Protein 2OFY (pdb70)

B-factor: mean 30.8, std 13.62, range [12.19, 91.4]

Secondary structure (DSSP, 8-state):
--PPPHHHHHHHHHHHHHHHHHH----HHHHHHT--HHHHHHHHTT--SS-BHHHHHHHHHHTT--HHHHHTT---S---/---HHHHHHHHHHHHHHHHHH----HHHHHHT--HHHHHHHHTT--SS-BHHHHHHHHHHHT--HHHHHHHHHH-S--

Nearest PDB structures (foldseek):
  2ofy-assembly1_B  TM=9.192E-01  e=3.640E-09  Rhodococcus jostii RHA1
  2b5a-assembly1_A  TM=8.936E-01  e=8.887E-03  [Bacillus] caldolyticus
  3f52-assembly1_E  TM=8.541E-01  e=8.407E-03  Corynebacterium glutamicum
  1zz6-assembly1_A-2  TM=8.409E-01  e=9.144E-02  Streptomyces wedmorensis
  8dtq-assembly1_B  TM=7.321E-01  e=8.651E-02  Staphylococcus aureus

Structure (mmCIF, N/CA/C/O backbone):
data_2OFY
#
_entry.id   2OFY
#
_cell.length_a   42.540
_cell.length_b   46.073
_cell.length_c   81.842
_cell.angle_alpha   90.00
_cell.angle_beta   90.00
_cell.angle_gamma   90.00
#
_symmetry.space_group_name_H-M   'P 21 21 21'
#
loop_
_entity.id
_entity.type
_entity.pdbx_description
1 polymer 'Putative XRE-family transcriptional regulator'
2 water water
#
loop_
_atom_site.group_PDB
_atom_site.id
_atom_site.type_symbol
_atom_site.l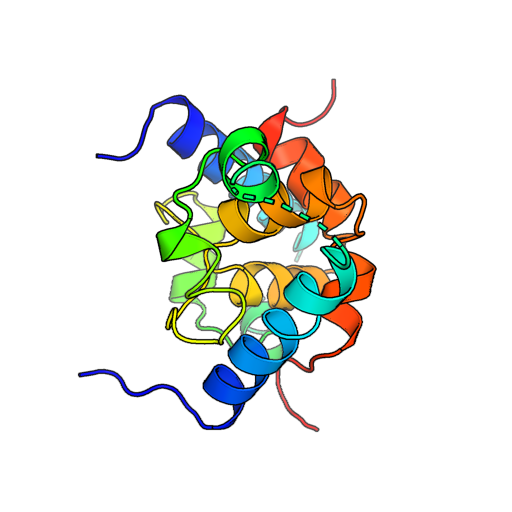abel_atom_id
_atom_site.label_alt_id
_atom_site.label_comp_id
_atom_site.label_asym_id
_atom_site.label_entity_id
_atom_site.label_seq_id
_atom_site.pdbx_PDB_ins_code
_atom_site.Cartn_x
_atom_site.Cartn_y
_atom_site.Cartn_z
_atom_site.occupancy
_atom_site.B_iso_or_equiv
_atom_site.auth_seq_id
_atom_site.auth_comp_id
_atom_site.auth_asym_id
_atom_site.auth_atom_id
_atom_site.pdbx_PDB_model_num
ATOM 1 N N . ARG A 1 3 ? 1.761 10.434 14.316 1.00 26.03 3 ARG A N 1
ATOM 2 C CA . ARG A 1 3 ? 3.256 10.588 14.294 1.00 27.33 3 ARG A CA 1
ATOM 3 C C . ARG A 1 3 ? 3.835 10.070 12.974 1.00 26.01 3 ARG A C 1
ATOM 4 O O . ARG A 1 3 ? 3.467 8.983 12.514 1.00 26.59 3 ARG A O 1
ATOM 12 N N . VAL A 1 4 ? 4.669 10.890 12.347 1.00 25.57 4 VAL A N 1
ATOM 13 C CA . VAL A 1 4 ? 5.552 10.490 11.238 1.00 25.44 4 VAL A CA 1
ATOM 14 C C . VAL A 1 4 ? 6.841 9.890 11.827 1.00 23.64 4 VAL A C 1
ATOM 15 O O . VAL A 1 4 ? 7.647 10.629 12.405 1.00 25.02 4 VAL A O 1
ATOM 19 N N . PRO A 1 5 ? 7.054 8.566 11.691 1.00 23.44 5 PRO A N 1
ATOM 20 C CA . PRO A 1 5 ? 8.338 8.030 12.208 1.00 23.09 5 PRO A CA 1
ATOM 21 C C . PRO A 1 5 ? 9.472 8.292 11.234 1.00 23.10 5 PRO A C 1
ATOM 22 O O . PRO A 1 5 ? 9.210 8.404 10.021 1.00 22.87 5 PRO A O 1
ATOM 26 N N . LEU A 1 6 ? 10.702 8.405 11.754 1.00 21.51 6 LEU A N 1
ATOM 27 C CA . LEU A 1 6 ? 11.884 8.443 10.948 1.00 21.55 6 LEU A CA 1
ATOM 28 C C . LEU A 1 6 ? 12.075 7.078 10.351 1.00 20.01 6 LEU A C 1
ATOM 29 O O . LEU A 1 6 ? 11.660 6.066 10.921 1.00 19.44 6 LEU A O 1
ATOM 34 N N . THR A 1 7 ? 12.756 7.058 9.224 1.00 20.31 7 THR A N 1
ATOM 35 C CA . THR A 1 7 ? 13.164 5.814 8.626 1.00 20.47 7 THR A CA 1
ATOM 36 C C . THR A 1 7 ? 14.488 5.431 9.290 1.00 19.23 7 THR A C 1
ATOM 37 O O . THR A 1 7 ? 15.145 6.281 9.918 1.00 20.42 7 THR A O 1
ATOM 41 N N . ALA A 1 8 ? 14.892 4.163 9.151 1.00 19.33 8 ALA A N 1
ATOM 42 C CA . ALA A 1 8 ? 16.173 3.727 9.698 1.00 18.82 8 ALA A CA 1
ATOM 43 C C . ALA A 1 8 ? 17.301 4.635 9.146 1.00 19.70 8 ALA A C 1
ATOM 44 O O . ALA A 1 8 ? 18.165 5.115 9.881 1.00 18.36 8 ALA A O 1
ATOM 46 N N . GLU A 1 9 ? 17.233 4.903 7.847 1.00 20.04 9 GLU A N 1
ATOM 47 C CA . GLU A 1 9 ? 18.248 5.741 7.180 1.00 19.20 9 GLU A CA 1
ATOM 48 C C . GLU A 1 9 ? 18.327 7.177 7.736 1.00 19.82 9 GLU A C 1
ATOM 49 O O . GLU A 1 9 ? 19.432 7.727 7.957 1.00 20.23 9 GLU A O 1
ATOM 55 N N . GLU A 1 10 ? 17.183 7.797 7.993 1.00 18.88 10 GLU A N 1
ATOM 56 C CA . GLU A 1 10 ? 17.161 9.119 8.596 1.00 20.48 10 GLU A CA 1
ATOM 57 C C . GLU A 1 10 ? 17.778 9.181 10.000 1.00 20.66 10 GLU A C 1
ATOM 58 O O . GLU A 1 10 ? 18.565 10.065 10.330 1.00 20.18 10 GLU A O 1
ATOM 64 N N . LEU A 1 11 ? 17.383 8.227 10.838 1.00 20.12 11 LEU A N 1
ATOM 65 C CA . LEU A 1 11 ? 17.933 8.204 12.200 1.00 19.98 11 LEU A CA 1
ATOM 66 C C . LEU A 1 11 ? 19.428 8.006 12.160 1.00 21.00 11 LEU A C 1
ATOM 67 O O . LEU A 1 11 ? 20.203 8.708 12.870 1.00 20.83 11 LEU A O 1
ATOM 72 N N . GLU A 1 12 ? 19.858 7.060 11.328 1.00 19.53 12 GLU A N 1
ATOM 73 C CA . GLU A 1 12 ? 21.288 6.777 11.241 1.00 21.42 12 GLU A CA 1
ATOM 74 C C . GLU A 1 12 ? 22.070 7.998 10.714 1.00 19.78 12 GLU A C 1
ATOM 75 O O . GLU A 1 12 ? 23.151 8.295 11.237 1.00 19.91 12 GLU A O 1
ATOM 81 N N . ARG A 1 13 ? 21.547 8.707 9.708 1.00 19.80 13 ARG A N 1
ATOM 82 C CA . ARG A 1 13 ? 22.233 9.937 9.242 1.00 19.28 13 ARG A CA 1
ATOM 83 C C . ARG A 1 13 ? 22.373 10.997 10.325 1.00 20.13 13 ARG A C 1
ATOM 84 O O . ARG A 1 13 ? 23.409 11.666 10.453 1.00 18.82 13 ARG A O 1
ATOM 92 N N . GLY A 1 14 ? 21.299 11.177 11.091 1.00 19.96 14 GLY A N 1
ATOM 93 C CA . GLY A 1 14 ? 21.285 12.128 12.217 1.00 20.60 14 GLY A CA 1
ATOM 94 C C . GLY A 1 14 ? 22.356 11.736 13.212 1.00 20.78 14 GLY A C 1
ATOM 95 O O . GLY A 1 14 ? 23.095 12.569 13.727 1.00 19.33 14 GLY A O 1
ATOM 96 N N . GLN A 1 15 ? 22.405 10.443 13.555 1.00 19.77 15 GLN A N 1
ATOM 97 C CA . GLN A 1 15 ? 23.428 9.941 14.511 1.00 19.90 15 GLN A CA 1
ATOM 98 C C . GLN A 1 15 ? 24.850 10.131 13.992 1.00 20.51 15 GLN A C 1
ATOM 99 O O . GLN A 1 15 ? 25.722 10.598 14.738 1.00 20.38 15 GLN A O 1
ATOM 105 N N . ARG A 1 16 ? 25.104 9.781 12.731 1.00 18.97 16 ARG A N 1
ATOM 106 C CA . ARG A 1 16 ? 26.439 10.033 12.161 1.00 19.87 16 ARG A CA 1
ATOM 107 C C . ARG A 1 16 ? 26.841 11.492 12.208 1.00 19.24 16 ARG A C 1
ATOM 108 O O . ARG A 1 16 ? 27.978 11.827 12.509 1.00 18.66 16 ARG A O 1
ATOM 116 N N . LEU A 1 17 ? 25.894 12.361 11.858 1.00 18.39 17 LEU A N 1
ATOM 117 C CA . LEU A 1 17 ? 26.145 13.801 11.842 1.00 17.65 17 LEU A CA 1
ATOM 118 C C . LEU A 1 17 ? 26.547 14.234 13.244 1.00 19.11 17 LEU A C 1
ATOM 119 O O . LEU A 1 17 ? 27.522 14.964 13.429 1.00 19.47 17 LEU A O 1
ATOM 124 N N . GLY A 1 18 ? 25.795 13.761 14.258 1.00 19.75 18 GLY A N 1
ATOM 125 C CA . GLY A 1 18 ? 26.047 14.122 15.682 1.00 20.45 18 GLY A CA 1
ATOM 126 C C . GLY A 1 18 ? 27.437 13.676 16.111 1.00 20.26 18 GLY A C 1
ATOM 127 O O . GLY A 1 18 ? 28.212 14.449 16.681 1.00 20.28 18 GLY A O 1
ATOM 128 N N . GLU A 1 19 ? 27.793 12.438 15.768 1.00 20.38 19 GLU A N 1
ATOM 129 C CA A GLU A 1 19 ? 29.105 11.880 16.061 0.30 19.94 19 GLU A CA 1
ATOM 130 C CA B GLU A 1 19 ? 29.116 11.908 16.108 0.70 21.21 19 GLU A CA 1
ATOM 131 C C . GLU A 1 19 ? 30.218 12.724 15.460 1.00 21.26 19 GLU A C 1
ATOM 132 O O . GLU A 1 19 ? 31.236 13.012 16.122 1.00 20.55 19 GLU A O 1
ATOM 143 N N . LEU A 1 20 ? 30.035 13.109 14.202 1.00 18.64 20 LEU A N 1
ATOM 144 C CA . LEU A 1 20 ? 31.054 13.923 13.483 1.00 21.35 20 LEU A CA 1
ATOM 145 C C . LEU A 1 20 ? 31.242 15.308 14.116 1.00 20.05 20 LEU A C 1
ATOM 146 O O . LEU A 1 20 ? 32.397 15.766 14.303 1.00 20.12 20 LEU A O 1
ATOM 151 N N . LEU A 1 21 ? 30.132 15.940 14.486 1.00 19.92 21 LEU A N 1
ATOM 152 C CA . LEU A 1 21 ? 30.162 17.260 15.144 1.00 19.09 21 LEU A CA 1
ATOM 153 C C . LEU A 1 21 ? 30.827 17.113 16.534 1.00 20.29 21 LEU A C 1
ATOM 154 O O . LEU A 1 21 ? 31.638 17.956 16.953 1.00 20.07 21 LEU A O 1
ATOM 159 N N . ARG A 1 22 ? 30.475 16.045 17.249 1.00 19.63 22 ARG A N 1
ATOM 160 C CA . ARG A 1 22 ? 31.092 15.832 18.571 1.00 19.06 22 ARG A CA 1
ATOM 161 C C . ARG A 1 22 ? 32.622 15.656 18.441 1.00 19.77 22 ARG A C 1
ATOM 162 O O . ARG A 1 22 ? 33.366 16.268 19.198 1.00 18.71 22 ARG A O 1
ATOM 170 N N . SER A 1 23 ? 33.051 14.842 17.484 1.00 19.95 23 SER A N 1
ATOM 171 C CA . SER A 1 23 ? 34.489 14.600 17.286 1.00 20.59 23 SER A CA 1
ATOM 172 C C . SER A 1 23 ? 35.155 15.909 16.886 1.00 19.75 23 SER A C 1
ATOM 173 O O . SER A 1 23 ? 36.271 16.212 17.352 1.00 18.80 23 SER A O 1
ATOM 176 N N . ALA A 1 24 ? 34.507 16.705 16.024 1.00 16.40 24 ALA A N 1
ATOM 177 C CA . ALA A 1 24 ? 35.091 18.007 15.606 1.00 16.49 24 ALA A CA 1
ATOM 178 C C . ALA A 1 24 ? 35.210 18.993 16.775 1.00 16.13 24 ALA A C 1
ATOM 179 O O . ALA A 1 24 ? 36.205 19.731 16.904 1.00 17.64 24 ALA A O 1
ATOM 181 N N . ARG A 1 25 ? 34.258 18.928 17.689 1.00 13.82 25 ARG A N 1
ATOM 182 C CA . ARG A 1 25 ? 34.319 19.781 18.882 1.00 14.38 25 ARG A CA 1
ATOM 183 C C . ARG A 1 25 ? 35.533 19.375 19.742 1.00 15.55 25 ARG A C 1
ATOM 184 O O . ARG A 1 25 ? 36.256 20.249 20.246 1.00 16.07 25 ARG A O 1
ATOM 192 N N . GLY A 1 26 ? 35.780 18.071 19.876 1.00 15.77 26 GLY A N 1
ATOM 193 C CA . GLY A 1 26 ? 36.994 17.629 20.588 1.00 15.99 26 GLY A CA 1
ATOM 194 C C . GLY A 1 26 ? 36.968 18.198 21.990 1.00 15.65 26 GLY A C 1
ATOM 195 O O . GLY A 1 26 ? 35.964 18.030 22.695 1.00 16.90 26 GLY A O 1
ATOM 196 N N . ASP A 1 27 ? 38.048 18.870 22.418 1.00 16.35 27 ASP A N 1
ATOM 197 C CA . ASP A 1 27 ? 38.117 19.350 23.798 1.00 18.03 27 ASP A CA 1
ATOM 198 C C . ASP A 1 27 ? 37.459 20.687 24.067 1.00 18.92 27 ASP A C 1
ATOM 199 O O . ASP A 1 27 ? 37.499 21.187 25.212 1.00 17.74 27 ASP A O 1
ATOM 212 N N . SER A 1 29 ? 34.651 23.542 24.690 1.00 17.36 29 SER A N 1
ATOM 213 C CA . SER A 1 29 ? 33.516 23.578 25.571 1.00 16.59 29 SER A CA 1
ATOM 214 C C . SER A 1 29 ? 32.187 23.511 24.801 1.00 17.99 29 SER A C 1
ATOM 215 O O . SER A 1 29 ? 32.017 24.212 23.801 1.00 16.37 29 SER A O 1
ATOM 226 N N . VAL A 1 31 ? 29.531 24.883 25.903 1.00 17.53 31 VAL A N 1
ATOM 227 C CA . VAL A 1 31 ? 28.921 26.201 26.106 1.00 16.89 31 VAL A CA 1
ATOM 228 C C . VAL A 1 31 ? 29.512 27.155 25.093 1.00 16.34 31 VAL A C 1
ATOM 229 O O . VAL A 1 31 ? 28.804 27.948 24.487 1.00 16.66 31 VAL A O 1
ATOM 233 N N . THR A 1 32 ? 30.822 27.097 24.920 1.00 14.97 32 THR A N 1
ATOM 234 C CA . THR A 1 32 ? 31.434 28.019 23.996 1.00 16.11 32 THR A CA 1
ATOM 235 C C . THR A 1 32 ? 30.937 27.791 22.553 1.00 16.54 32 THR A C 1
ATOM 236 O O . THR A 1 32 ? 30.567 28.735 21.844 1.00 16.37 32 THR A O 1
ATOM 240 N N . VAL A 1 33 ? 30.950 26.537 22.147 1.00 15.59 33 VAL A N 1
ATOM 241 C CA . VAL A 1 33 ? 30.399 26.157 20.815 1.00 14.69 33 VAL A CA 1
ATOM 242 C C . VAL A 1 33 ? 28.944 26.686 20.658 1.00 15.74 33 VAL A C 1
ATOM 243 O O . VAL A 1 33 ? 28.641 27.371 19.690 1.00 16.39 33 VAL A O 1
ATOM 247 N N . ALA A 1 34 ? 28.061 26.367 21.620 1.00 15.51 34 ALA A N 1
ATOM 248 C CA . ALA A 1 34 ? 26.640 26.763 21.578 1.00 16.02 34 ALA A CA 1
ATOM 249 C C . ALA A 1 34 ? 26.519 28.287 21.510 1.00 16.30 34 ALA A C 1
ATOM 250 O O . ALA A 1 34 ? 25.799 28.837 20.651 1.00 18.74 34 ALA A O 1
ATOM 252 N N . PHE A 1 35 ? 27.286 28.995 22.365 1.00 16.44 35 PHE A N 1
ATOM 253 C CA . PHE A 1 35 ? 27.268 30.470 22.365 1.00 16.24 35 PHE A CA 1
ATOM 254 C C . PHE A 1 35 ? 27.691 31.066 21.018 1.00 16.73 35 PHE A C 1
ATOM 255 O O . PHE A 1 35 ? 27.008 31.962 20.513 1.00 17.10 35 PHE A O 1
ATOM 263 N N . ASP A 1 36 ? 28.810 30.594 20.459 1.00 15.81 36 ASP A N 1
ATOM 264 C CA . ASP A 1 36 ? 29.350 31.134 19.214 1.00 16.41 36 ASP A CA 1
ATOM 265 C C . ASP A 1 36 ? 28.447 30.803 18.014 1.00 17.14 36 ASP A C 1
ATOM 266 O O . ASP A 1 36 ? 28.397 31.584 17.068 1.00 18.30 36 ASP A O 1
ATOM 271 N N . ALA A 1 37 ? 27.738 29.683 18.084 1.00 17.16 37 ALA A N 1
ATOM 272 C CA . ALA A 1 37 ? 26.812 29.225 17.011 1.00 18.58 37 ALA A CA 1
ATOM 273 C C . ALA A 1 37 ? 25.420 29.842 17.157 1.00 18.66 37 ALA A C 1
ATOM 274 O O . ALA A 1 37 ? 24.570 29.781 16.252 1.00 18.75 37 ALA A O 1
ATOM 276 N N . GLY A 1 38 ? 25.178 30.428 18.324 1.00 18.97 38 GLY A N 1
ATOM 277 C CA . GLY A 1 38 ? 23.878 31.045 18.624 1.00 19.53 38 GLY A CA 1
ATOM 278 C C . GLY A 1 38 ? 22.780 30.035 18.945 1.00 20.02 38 GLY A C 1
ATOM 279 O O . GLY A 1 38 ? 21.569 30.274 18.662 1.00 20.92 38 GLY A O 1
ATOM 280 N N . ILE A 1 39 ? 23.142 28.955 19.613 1.00 17.40 39 ILE A N 1
ATOM 281 C CA . ILE A 1 39 ? 22.136 27.958 19.976 1.00 17.36 39 ILE A CA 1
ATOM 282 C C . ILE A 1 39 ? 22.222 27.592 21.449 1.00 17.13 39 ILE A C 1
ATOM 283 O O . ILE A 1 39 ? 23.151 28.042 22.149 1.00 17.80 39 ILE A O 1
ATOM 288 N N . SER A 1 40 ? 21.279 26.791 21.947 1.00 17.03 40 SER A N 1
ATOM 289 C CA . SER A 1 40 ? 21.389 26.369 23.342 1.00 16.95 40 SER A CA 1
ATOM 290 C C . SER A 1 40 ? 22.294 25.156 23.479 1.00 16.21 40 SER A C 1
ATOM 291 O O . SER A 1 40 ? 22.466 24.385 22.522 1.00 15.79 40 SER A O 1
ATOM 294 N N . VAL A 1 41 ? 22.800 24.957 24.700 1.00 16.97 41 VAL A N 1
ATOM 295 C CA . VAL A 1 41 ? 23.590 23.722 24.962 1.00 18.17 41 VAL A CA 1
ATOM 296 C C . VAL A 1 41 ? 22.661 22.504 24.791 1.00 17.88 41 VAL A C 1
ATOM 297 O O . VAL A 1 41 ? 23.086 21.465 24.227 1.00 17.40 41 VAL A O 1
ATOM 301 N N . GLU A 1 42 ? 21.407 22.647 25.239 1.00 17.31 42 GLU A N 1
ATOM 302 C CA . GLU A 1 42 ? 20.453 21.571 25.014 1.00 18.59 42 GLU A CA 1
ATOM 303 C C . GLU A 1 42 ? 20.330 21.179 23.545 1.00 17.15 42 GLU A C 1
ATOM 304 O O . GLU A 1 42 ? 20.360 20.000 23.222 1.00 16.18 42 GLU A O 1
ATOM 310 N N . THR A 1 43 ? 20.232 22.160 22.659 1.00 16.51 43 THR A N 1
ATOM 311 C CA . THR A 1 43 ? 20.176 21.863 21.228 1.00 16.24 43 THR A CA 1
ATOM 312 C C . THR A 1 43 ? 21.453 21.154 20.737 1.00 15.96 43 THR A C 1
ATOM 313 O O . THR A 1 43 ? 21.360 20.127 20.032 1.00 14.70 43 THR A O 1
ATOM 317 N N . LEU A 1 44 ? 22.623 21.655 21.148 1.00 14.49 44 LEU A N 1
ATOM 318 C CA . LEU A 1 44 ? 23.906 21.078 20.683 1.00 15.38 44 LEU A CA 1
ATOM 319 C C . LEU A 1 44 ? 24.006 19.633 21.189 1.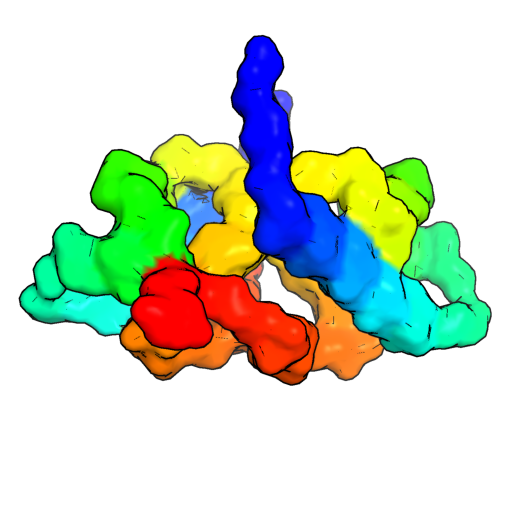00 14.67 44 LEU A C 1
ATOM 320 O O . LEU A 1 44 ? 24.359 18.743 20.421 1.00 14.03 44 LEU A O 1
ATOM 325 N N . ARG A 1 45 ? 23.632 19.408 22.449 1.00 14.85 45 ARG A N 1
ATOM 326 C CA A ARG A 1 45 ? 23.620 18.061 23.015 0.50 14.79 45 ARG A CA 1
ATOM 327 C CA B ARG A 1 45 ? 23.651 18.061 22.993 0.50 14.71 45 ARG A CA 1
ATOM 328 C C . ARG A 1 45 ? 22.763 17.104 22.192 1.00 13.75 45 ARG A C 1
ATOM 329 O O . ARG A 1 45 ? 23.159 15.985 21.905 1.00 14.02 45 ARG A O 1
ATOM 344 N N . LYS A 1 46 ? 21.534 17.544 21.901 1.00 13.89 46 LYS A N 1
ATOM 345 C CA . LYS A 1 46 ? 20.634 16.729 21.133 1.00 13.37 46 LYS A CA 1
ATOM 346 C C . LYS A 1 46 ? 21.184 16.517 19.748 1.00 14.06 46 LYS A C 1
ATOM 347 O O . LYS A 1 46 ? 21.091 15.408 19.222 1.00 13.82 46 LYS A O 1
ATOM 353 N N . ILE A 1 47 ? 21.765 17.557 19.142 1.00 15.09 47 ILE A N 1
ATOM 354 C CA . ILE A 1 47 ? 22.363 17.332 17.781 1.00 16.41 47 ILE A CA 1
ATOM 355 C C . ILE A 1 47 ? 23.501 16.282 17.881 1.00 17.38 47 ILE A C 1
ATOM 356 O O . ILE A 1 47 ? 23.566 15.339 17.101 1.00 17.94 47 ILE A O 1
ATOM 361 N N . GLU A 1 48 ? 24.394 16.448 18.858 1.00 17.26 48 GLU A N 1
ATOM 362 C CA . GLU A 1 48 ? 25.573 15.599 18.954 1.00 17.17 48 GLU A CA 1
ATOM 363 C C . GLU A 1 48 ? 25.218 14.131 19.208 1.00 17.19 48 GLU A C 1
ATOM 364 O O . GLU A 1 48 ? 25.990 13.202 18.863 1.00 17.71 48 GLU A O 1
ATOM 370 N N . THR A 1 49 ? 24.083 13.929 19.882 1.00 16.34 49 THR A N 1
ATOM 371 C CA . THR A 1 49 ? 23.659 12.605 20.304 1.00 17.57 49 THR A CA 1
ATOM 372 C C . THR A 1 49 ? 22.534 12.038 19.452 1.00 17.64 49 THR A C 1
ATOM 373 O O . THR A 1 49 ? 21.963 10.970 19.798 1.00 18.04 49 THR A O 1
ATOM 377 N N . GLY A 1 50 ? 22.200 12.729 18.373 1.00 16.27 50 GLY A N 1
ATOM 378 C CA . GLY A 1 50 ? 21.202 12.321 17.367 1.00 17.13 50 GLY A CA 1
ATOM 379 C C . GLY A 1 50 ? 19.759 12.322 17.843 1.00 18.26 50 GLY A C 1
ATOM 380 O O . GLY A 1 50 ? 18.939 11.512 17.371 1.00 18.63 50 GLY A O 1
ATOM 381 N N . ARG A 1 51 ? 19.452 13.246 18.758 1.00 17.63 51 ARG A N 1
ATOM 382 C CA A ARG A 1 51 ? 18.110 13.294 19.305 0.30 18.57 51 ARG A CA 1
ATOM 383 C CA B ARG A 1 51 ? 18.132 13.347 19.380 0.70 19.26 51 ARG A CA 1
ATOM 384 C C . ARG A 1 51 ? 17.242 14.394 18.691 1.00 18.78 51 ARG A C 1
ATOM 385 O O . ARG A 1 51 ? 16.078 14.606 19.100 1.00 19.93 51 ARG A O 1
ATOM 400 N N . ILE A 1 52 ? 17.756 15.077 17.661 1.00 19.50 52 ILE A N 1
ATOM 401 C CA . ILE A 1 52 ? 16.887 16.006 16.896 1.00 19.97 52 ILE A CA 1
ATOM 402 C C . ILE A 1 52 ? 16.387 15.259 15.651 1.00 19.20 52 ILE A C 1
ATOM 403 O O . ILE A 1 52 ? 17.218 14.781 14.841 1.00 18.42 52 ILE A O 1
ATOM 408 N N . ALA A 1 53 ? 15.060 15.192 15.454 1.00 19.49 53 ALA A N 1
ATOM 409 C CA . ALA A 1 53 ? 14.467 14.415 14.359 1.00 19.20 53 ALA A CA 1
ATOM 410 C C . ALA A 1 53 ? 14.930 14.919 12.985 1.00 20.66 53 ALA A C 1
ATOM 411 O O . ALA A 1 53 ? 15.419 14.133 12.156 1.00 22.54 53 ALA A O 1
ATOM 413 N N . THR A 1 54 ? 14.793 16.228 12.759 1.00 19.77 54 THR A N 1
ATOM 414 C CA . THR A 1 54 ? 15.245 16.822 11.490 1.00 19.87 54 THR A CA 1
ATOM 415 C C . THR A 1 54 ? 16.176 18.043 11.755 1.00 19.14 54 THR A C 1
ATOM 416 O O . THR A 1 54 ? 15.701 19.148 11.888 1.00 18.85 54 THR A O 1
ATOM 420 N N . PRO A 1 55 ? 17.490 17.829 11.899 1.00 19.72 55 PRO A N 1
ATOM 421 C CA . PRO A 1 55 ? 18.383 18.989 12.174 1.00 19.10 55 PRO A CA 1
ATOM 422 C C . PRO A 1 55 ? 18.265 20.076 11.095 1.00 19.38 55 PRO A C 1
ATOM 423 O O . PRO A 1 55 ? 18.143 19.761 9.901 1.00 18.98 55 PRO A O 1
ATOM 427 N N . ALA A 1 56 ? 18.261 21.325 11.515 1.00 17.60 56 ALA A N 1
ATOM 428 C CA . ALA A 1 56 ? 18.012 22.448 10.592 1.00 18.88 56 ALA A CA 1
ATOM 429 C C . ALA A 1 56 ? 19.319 22.802 9.861 1.00 19.02 56 ALA A C 1
ATOM 430 O O . ALA A 1 56 ? 20.395 22.819 10.466 1.00 18.37 56 ALA A O 1
ATOM 432 N N . PHE A 1 57 ? 19.213 23.094 8.556 1.00 18.24 57 PHE A N 1
ATOM 433 C CA . PHE A 1 57 ? 20.399 23.426 7.757 1.00 18.00 57 PHE A CA 1
ATOM 434 C C . PHE A 1 57 ? 21.185 24.574 8.402 1.00 17.69 57 PHE A C 1
ATOM 435 O O . PHE A 1 57 ? 22.430 24.501 8.528 1.00 18.19 57 PHE A O 1
ATOM 443 N N . PHE A 1 58 ? 20.478 25.636 8.777 1.00 19.07 58 PHE A N 1
ATOM 444 C CA . PHE A 1 58 ? 21.175 26.855 9.274 1.00 21.27 58 PHE A CA 1
ATOM 445 C C . PHE A 1 58 ? 21.855 26.608 10.613 1.00 21.70 58 PHE A C 1
ATOM 446 O O . PHE A 1 58 ? 22.951 27.116 10.839 1.00 21.03 58 PHE A O 1
ATOM 454 N N . THR A 1 59 ? 21.271 25.733 11.418 1.00 20.22 59 THR A N 1
ATOM 455 C CA . THR A 1 59 ? 21.916 25.339 12.694 1.00 21.47 59 THR A CA 1
ATOM 456 C C . THR A 1 59 ? 23.192 24.531 12.488 1.00 21.21 59 THR A C 1
ATOM 457 O O . THR A 1 59 ? 24.220 24.840 13.111 1.00 20.83 59 THR A O 1
ATOM 461 N N . ILE A 1 60 ? 23.136 23.546 11.599 1.00 18.93 60 ILE A N 1
ATOM 462 C CA . ILE A 1 60 ? 24.315 22.725 11.347 1.00 18.53 60 ILE A CA 1
ATOM 463 C C . ILE A 1 60 ? 25.418 23.608 10.715 1.00 18.73 60 ILE A C 1
ATOM 464 O O . ILE A 1 60 ? 26.618 23.488 11.059 1.00 20.24 60 ILE A O 1
ATOM 469 N N . ALA A 1 61 ? 25.009 24.485 9.793 1.00 18.35 61 ALA A N 1
ATOM 470 C CA . ALA A 1 61 ? 25.937 25.416 9.197 1.00 17.92 61 ALA A CA 1
ATOM 471 C C . ALA A 1 61 ? 26.635 26.267 10.260 1.00 18.84 61 ALA A C 1
ATOM 472 O O . ALA A 1 61 ? 27.796 26.523 10.169 1.00 19.23 61 ALA A O 1
ATOM 474 N N . ALA A 1 62 ? 25.894 26.746 11.251 1.00 17.34 62 ALA A N 1
ATOM 475 C CA . ALA A 1 62 ? 26.472 27.663 12.218 1.00 19.53 62 ALA A CA 1
ATOM 476 C C . ALA A 1 62 ? 27.455 26.887 13.082 1.00 18.64 62 ALA A C 1
ATOM 477 O O . ALA A 1 62 ? 28.492 27.419 13.476 1.00 18.38 62 ALA A O 1
ATOM 479 N N . VAL A 1 63 ? 27.083 25.671 13.446 1.00 18.88 63 VAL A N 1
ATOM 480 C CA . VAL A 1 63 ? 27.952 24.881 14.352 1.00 19.57 63 VAL A CA 1
ATOM 481 C C . VAL A 1 63 ? 29.219 24.518 13.554 1.00 19.29 63 VAL A C 1
ATOM 482 O O . VAL A 1 63 ? 30.353 24.635 14.044 1.00 20.45 63 VAL A O 1
ATOM 486 N N . ALA A 1 64 ? 29.045 24.084 12.326 1.00 19.82 64 ALA A N 1
ATOM 487 C CA . ALA A 1 64 ? 30.215 23.735 11.475 1.00 21.14 64 ALA A CA 1
ATOM 488 C C . ALA A 1 64 ? 31.164 24.899 11.329 1.00 21.05 64 ALA A C 1
ATOM 489 O O . ALA A 1 64 ? 32.401 24.741 11.442 1.00 21.38 64 ALA A O 1
ATOM 491 N N . ARG A 1 65 ? 30.629 26.094 11.093 1.00 21.04 65 ARG A N 1
ATOM 492 C CA . ARG A 1 65 ? 31.530 27.273 10.974 1.00 22.45 65 ARG A CA 1
ATOM 493 C C . ARG A 1 65 ? 32.343 27.503 12.267 1.00 21.56 65 ARG A C 1
ATOM 494 O O . ARG A 1 65 ? 33.525 27.747 12.207 1.00 22.35 65 ARG A O 1
ATOM 502 N N . VAL A 1 66 ? 31.705 27.401 13.432 1.00 20.81 66 VAL A N 1
ATOM 503 C CA . VAL A 1 66 ? 32.382 27.587 14.725 1.00 20.36 66 VAL A CA 1
ATOM 504 C C . VAL A 1 66 ? 33.516 26.559 14.851 1.00 20.68 66 VAL A C 1
ATOM 505 O O . VAL A 1 66 ? 34.609 26.885 15.386 1.00 21.37 66 VAL A O 1
ATOM 509 N N . LEU A 1 67 ? 33.268 25.340 14.349 1.00 21.04 67 LEU A N 1
ATOM 510 C CA . LEU A 1 67 ? 34.228 24.230 14.448 1.00 20.76 67 LEU A CA 1
ATOM 511 C C . LEU A 1 67 ? 35.234 24.181 13.308 1.00 21.56 67 LEU A C 1
ATOM 512 O O . LEU A 1 67 ? 36.056 23.240 13.253 1.00 21.31 67 LEU A O 1
ATOM 517 N N . ASP A 1 68 ? 35.202 25.196 12.422 1.00 20.56 68 ASP A N 1
ATOM 518 C CA . ASP A 1 68 ? 36.031 25.220 11.214 1.00 21.43 68 ASP A CA 1
ATOM 519 C C . ASP A 1 68 ? 35.947 23.933 10.444 1.00 20.85 68 ASP A C 1
ATOM 520 O O . ASP A 1 68 ? 36.967 23.369 9.992 1.00 20.22 68 ASP A O 1
ATOM 525 N N . LEU A 1 69 ? 34.714 23.505 10.275 1.00 19.96 69 LEU A N 1
ATOM 526 C CA . LEU A 1 69 ? 34.446 22.222 9.657 1.00 22.74 69 LEU A CA 1
ATOM 527 C C . LEU A 1 69 ? 33.716 22.514 8.334 1.00 24.68 69 LEU A C 1
ATOM 528 O O . LEU A 1 69 ? 32.833 23.362 8.304 1.00 22.69 69 LEU A O 1
ATOM 533 N N . SER A 1 70 ? 34.152 21.900 7.226 1.00 29.57 70 SER A N 1
ATOM 534 C CA . SER A 1 70 ? 33.467 22.103 5.946 1.00 30.90 70 SER A CA 1
ATOM 535 C C . SER A 1 70 ? 32.212 21.239 5.867 1.00 32.63 70 SER A C 1
ATOM 536 O O . SER A 1 70 ? 32.270 20.044 6.157 1.00 33.48 70 SER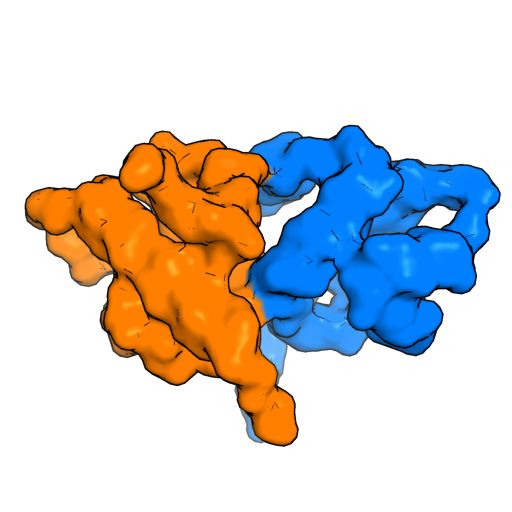 A O 1
ATOM 539 N N . LEU A 1 71 ? 31.090 21.853 5.497 1.00 31.25 71 LEU A N 1
ATOM 540 C CA . LEU A 1 71 ? 29.807 21.122 5.330 1.00 31.90 71 LEU A CA 1
ATOM 541 C C . LEU A 1 71 ? 29.919 20.052 4.243 1.00 32.41 71 LEU A C 1
ATOM 542 O O . LEU A 1 71 ? 29.241 19.046 4.333 1.00 32.37 71 LEU A O 1
ATOM 547 N N . ASP A 1 72 ? 30.727 20.291 3.218 1.00 32.41 72 ASP A N 1
ATOM 548 C CA . ASP A 1 72 ? 30.914 19.274 2.165 1.00 33.60 72 ASP A CA 1
ATOM 549 C C . ASP A 1 72 ? 31.618 18.061 2.714 1.00 35.30 72 ASP A C 1
ATOM 550 O O . ASP A 1 72 ? 31.252 16.926 2.348 1.00 34.64 72 ASP A O 1
ATOM 555 N N . ASP A 1 73 ? 32.590 18.293 3.612 1.00 34.48 73 ASP A N 1
ATOM 556 C CA . ASP A 1 73 ? 33.296 17.178 4.241 1.00 35.02 73 ASP A CA 1
ATOM 557 C C . ASP A 1 73 ? 32.326 16.374 5.118 1.00 34.57 73 ASP A C 1
ATOM 558 O O . ASP A 1 73 ? 32.371 15.161 5.174 1.00 35.27 73 ASP A O 1
ATOM 563 N N . VAL A 1 74 ? 31.425 17.073 5.778 1.00 34.93 74 VAL A N 1
ATOM 564 C CA . VAL A 1 74 ? 30.441 16.433 6.660 1.00 33.56 74 VAL A CA 1
ATOM 565 C C . VAL A 1 74 ? 29.396 15.639 5.845 1.00 34.81 74 VAL A C 1
ATOM 566 O O . VAL A 1 74 ? 29.151 14.477 6.152 1.00 34.86 74 VAL A O 1
ATOM 570 N N . ALA A 1 75 ? 28.824 16.280 4.828 1.00 33.24 75 ALA A N 1
ATOM 571 C CA . ALA A 1 75 ? 27.790 15.631 3.993 1.00 33.89 75 ALA A CA 1
ATOM 572 C C . ALA A 1 75 ? 28.331 14.375 3.312 1.00 34.52 75 ALA A C 1
ATOM 573 O O . ALA A 1 75 ? 27.574 13.452 3.057 1.00 33.84 75 ALA A O 1
ATOM 575 N N . ALA A 1 76 ? 29.644 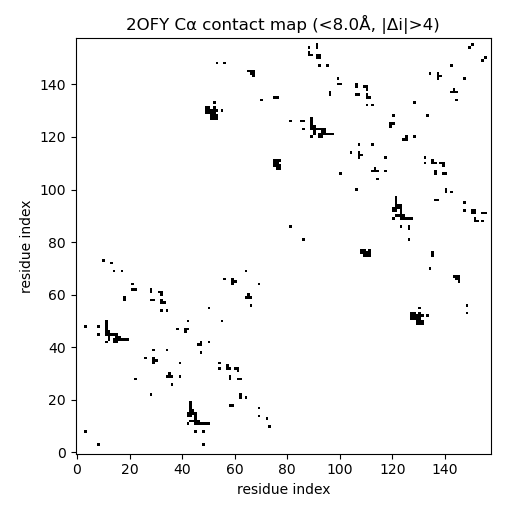14.343 3.027 1.00 34.38 76 ALA A N 1
ATOM 576 C CA . ALA A 1 76 ? 30.292 13.181 2.396 1.00 35.69 76 ALA A CA 1
ATOM 577 C C . ALA A 1 76 ? 30.094 11.831 3.077 1.00 35.39 76 ALA A C 1
ATOM 578 O O . ALA A 1 76 ? 30.153 10.788 2.403 1.00 33.02 76 ALA A O 1
ATOM 580 N N . VAL A 1 77 ? 29.889 11.809 4.408 1.00 36.02 77 VAL A N 1
ATOM 581 C CA . VAL A 1 77 ? 29.653 10.509 5.091 1.00 37.02 77 VAL A CA 1
ATOM 582 C C . VAL A 1 77 ? 28.332 9.829 4.856 1.00 38.27 77 VAL A C 1
ATOM 583 O O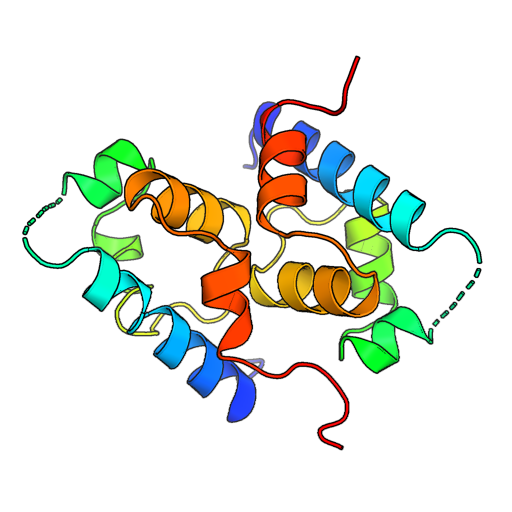 . VAL A 1 77 ? 28.137 8.716 5.335 1.00 38.02 77 VAL A O 1
ATOM 587 N N . VAL A 1 78 ? 27.391 10.518 4.180 1.00 39.40 78 VAL A N 1
ATOM 588 C CA . VAL A 1 78 ? 26.065 9.961 3.924 1.00 39.71 78 VAL A CA 1
ATOM 589 C C . VAL A 1 78 ? 25.687 9.830 2.452 1.00 39.64 78 VAL A C 1
ATOM 590 O O . VAL A 1 78 ? 26.263 10.495 1.572 1.00 38.92 78 VAL A O 1
ATOM 594 N N . THR A 1 79 ? 24.662 9.004 2.252 1.00 40.35 79 THR A N 1
ATOM 595 C CA . THR A 1 79 ? 24.014 8.781 0.961 1.00 41.36 79 THR A CA 1
ATOM 596 C C . THR A 1 79 ? 22.592 9.316 0.938 1.00 41.27 79 THR A C 1
ATOM 597 O O . THR A 1 79 ? 21.846 9.232 1.930 1.00 41.27 79 THR A O 1
ATOM 601 N N . PHE A 1 80 ? 22.232 9.862 -0.223 1.00 39.06 80 PHE A N 1
ATOM 602 C CA . PHE A 1 80 ? 20.906 10.369 -0.475 1.00 37.71 80 PHE A CA 1
ATOM 603 C C . PHE A 1 80 ? 20.469 9.694 -1.731 1.00 36.54 80 PHE A C 1
ATOM 604 O O . PHE A 1 80 ? 21.305 9.450 -2.611 1.00 34.95 80 PHE A O 1
ATOM 612 N N . GLY A 1 81 ? 19.168 9.407 -1.789 1.00 35.93 81 GLY A N 1
ATOM 613 C CA . GLY A 1 81 ? 18.495 8.984 -3.000 1.00 35.62 81 GLY A CA 1
ATOM 614 C C . GLY A 1 81 ? 18.574 7.483 -3.166 1.00 35.84 81 GLY A C 1
ATOM 615 O O . GLY A 1 81 ? 18.971 6.769 -2.226 1.00 35.00 81 GLY A O 1
ATOM 616 N N . PRO A 1 82 ? 18.215 7.000 -4.368 1.00 36.00 82 PRO A N 1
ATOM 617 C CA . PRO A 1 82 ? 18.268 5.603 -4.814 1.00 37.13 82 PRO A CA 1
ATOM 618 C C . PRO A 1 82 ? 19.667 5.013 -4.588 1.00 38.12 82 PRO A C 1
ATOM 619 O O . PRO A 1 82 ? 20.669 5.568 -5.049 1.00 38.00 82 PRO A O 1
ATOM 623 N N . VAL A 1 83 ? 19.700 3.863 -3.919 1.00 39.41 83 VAL A N 1
ATOM 624 C CA . VAL A 1 83 ? 20.827 3.470 -3.060 1.00 40.74 83 VAL A CA 1
ATOM 625 C C . VAL A 1 83 ? 22.208 3.015 -3.643 1.00 41.42 83 VAL A C 1
ATOM 626 O O . VAL A 1 83 ? 23.227 3.364 -3.032 1.00 41.38 83 VAL A O 1
ATOM 630 N N . SER A 1 84 ? 22.316 2.311 -4.782 1.00 41.84 84 SER A N 1
ATOM 631 C CA . SER A 1 84 ? 21.344 2.187 -5.896 1.00 42.43 84 SER A CA 1
ATOM 632 C C . SER A 1 84 ? 19.945 1.632 -5.518 1.00 42.28 84 SER A C 1
ATOM 633 O O . SER A 1 84 ? 19.057 1.472 -6.384 1.00 42.82 84 SER A O 1
ATOM 636 N N . PRO B 1 5 ? 8.086 33.091 16.325 1.00 53.64 5 PRO B N 1
ATOM 637 C CA . PRO B 1 5 ? 8.048 33.456 14.904 1.00 53.58 5 PRO B CA 1
ATOM 638 C C . PRO B 1 5 ? 9.440 33.510 14.276 1.00 53.53 5 PRO B C 1
ATOM 639 O O . PRO B 1 5 ? 10.422 33.756 14.979 1.00 53.41 5 PRO B O 1
ATOM 643 N N . LEU B 1 6 ? 9.512 33.292 12.964 1.00 53.25 6 LEU B N 1
ATOM 644 C CA . LEU B 1 6 ? 10.759 33.449 12.212 1.00 53.51 6 LEU B CA 1
ATOM 645 C C . LEU B 1 6 ? 11.154 34.927 12.176 1.00 53.74 6 LEU B C 1
ATOM 646 O O . LEU B 1 6 ? 10.298 35.811 12.298 1.00 53.59 6 LEU B O 1
ATOM 651 N N . THR B 1 7 ? 12.447 35.197 12.038 1.00 53.99 7 THR B N 1
ATOM 652 C CA . THR B 1 7 ? 12.928 36.578 12.001 1.00 54.44 7 THR B CA 1
ATOM 653 C C . THR B 1 7 ? 13.041 37.089 10.567 1.00 54.48 7 THR B C 1
ATOM 654 O O . THR B 1 7 ? 13.176 36.302 9.634 1.00 53.89 7 THR B O 1
ATOM 658 N N . ALA B 1 8 ? 12.988 38.413 10.405 1.00 54.59 8 ALA B N 1
ATOM 659 C CA . ALA B 1 8 ? 13.133 39.019 9.083 1.00 54.76 8 ALA B CA 1
ATOM 660 C C . ALA B 1 8 ? 14.345 38.431 8.354 1.00 54.79 8 ALA B C 1
ATOM 661 O O . ALA B 1 8 ? 14.223 37.935 7.243 1.00 53.95 8 ALA B O 1
ATOM 663 N N . GLU B 1 9 ? 15.505 38.492 9.011 1.00 55.41 9 GLU B N 1
ATOM 664 C CA . GLU B 1 9 ? 16.776 38.011 8.465 1.00 55.91 9 GLU B CA 1
ATOM 665 C C . GLU B 1 9 ? 16.753 36.493 8.193 1.00 56.12 9 GLU B C 1
ATOM 666 O O . GLU B 1 9 ? 17.493 35.972 7.324 1.00 55.71 9 GLU B O 1
ATOM 672 N N . GLU B 1 10 ? 15.886 35.784 8.914 1.00 55.81 10 GLU B N 1
ATOM 673 C CA . GLU B 1 10 ? 15.693 34.372 8.644 1.00 55.57 10 GLU B CA 1
ATOM 674 C C . GLU B 1 10 ? 14.869 34.144 7.381 1.00 55.16 10 GLU B C 1
ATOM 675 O O . GLU B 1 10 ? 15.185 33.227 6.620 1.00 55.52 10 GLU B O 1
ATOM 681 N N . LEU B 1 11 ? 13.844 34.965 7.124 1.00 54.91 11 LEU B N 1
ATOM 682 C CA . LEU B 1 11 ? 13.066 34.763 5.874 1.00 53.92 11 LEU B CA 1
ATOM 683 C C . LEU B 1 11 ? 13.748 35.310 4.612 1.00 53.53 11 LEU B C 1
ATOM 684 O O . LEU B 1 11 ? 13.466 34.862 3.491 1.00 53.76 11 LEU B O 1
ATOM 689 N N . GLU B 1 12 ? 14.658 36.265 4.799 1.00 51.73 12 GLU B N 1
ATOM 690 C CA . GLU B 1 12 ? 15.546 36.705 3.732 1.00 51.05 12 GLU B CA 1
ATOM 691 C C . GLU B 1 12 ? 16.466 35.559 3.247 1.00 51.52 12 GLU B C 1
ATOM 692 O O . GLU B 1 12 ? 16.618 35.303 2.052 1.00 50.28 12 GLU B O 1
ATOM 698 N N . ARG B 1 13 ? 17.053 34.859 4.203 1.00 51.87 13 ARG B N 1
ATOM 699 C CA . ARG B 1 13 ? 18.012 33.809 3.893 1.00 52.69 13 ARG B CA 1
ATOM 700 C C . ARG B 1 13 ? 17.314 32.663 3.163 1.00 52.55 13 ARG B C 1
ATOM 701 O O . ARG B 1 13 ? 17.882 32.037 2.247 1.00 52.61 13 ARG B O 1
ATOM 709 N N . GLY B 1 14 ? 16.080 32.389 3.577 1.00 52.84 14 GLY B N 1
ATOM 710 C CA . GLY B 1 14 ? 15.227 31.410 2.933 1.00 52.51 14 GLY B CA 1
ATOM 711 C C . GLY B 1 14 ? 15.023 31.705 1.458 1.00 52.65 14 GLY B C 1
ATOM 712 O O . GLY B 1 14 ? 15.154 30.796 0.610 1.00 52.03 14 GLY B O 1
ATOM 713 N N . GLN B 1 15 ? 14.695 32.962 1.154 1.00 51.78 15 GLN B N 1
ATOM 714 C CA . GLN B 1 15 ? 14.584 33.431 -0.226 1.00 51.44 15 GLN B CA 1
ATOM 715 C C . GLN B 1 15 ? 15.916 33.296 -0.995 1.00 51.15 15 GLN B C 1
ATOM 716 O O . GLN B 1 15 ? 15.930 32.821 -2.131 1.00 50.55 15 GLN B O 1
ATOM 722 N N . ARG B 1 16 ? 17.020 33.695 -0.362 1.00 49.46 16 ARG B N 1
ATOM 723 C CA . ARG B 1 16 ? 18.336 33.582 -0.988 1.00 48.82 16 ARG B CA 1
ATOM 724 C C . ARG B 1 16 ? 18.658 32.142 -1.315 1.00 47.94 16 ARG B C 1
ATOM 725 O O . ARG B 1 16 ? 19.084 31.819 -2.432 1.00 48.15 16 ARG B O 1
ATOM 733 N N . LEU B 1 17 ? 18.441 31.262 -0.336 1.00 47.02 17 LEU B N 1
ATOM 734 C CA . LEU B 1 17 ? 18.615 29.850 -0.504 1.00 46.18 17 LEU B CA 1
ATOM 735 C C . LEU B 1 17 ? 17.827 29.317 -1.691 1.00 45.89 17 LEU B C 1
ATOM 736 O O . LEU B 1 17 ? 18.361 28.580 -2.541 1.00 46.94 17 LEU B O 1
ATOM 741 N N . GLY B 1 18 ? 16.533 29.637 -1.723 1.00 44.74 18 GLY B N 1
ATOM 742 C CA . GLY B 1 18 ? 15.645 29.029 -2.734 1.00 42.89 18 GLY B CA 1
ATOM 743 C C . GLY B 1 18 ? 16.055 29.466 -4.136 1.00 42.52 18 GLY B C 1
ATOM 744 O O . GLY B 1 18 ? 16.036 28.663 -5.079 1.00 42.21 18 GLY B O 1
ATOM 745 N N . GLU B 1 19 ? 16.389 30.748 -4.262 1.00 40.44 19 GLU B N 1
ATOM 746 C CA . GLU B 1 19 ? 16.819 31.329 -5.526 1.00 39.61 19 GLU B CA 1
ATOM 747 C C . GLU B 1 19 ? 18.103 30.663 -6.017 1.00 38.44 19 GLU B C 1
ATOM 748 O O . GLU B 1 19 ? 18.247 30.415 -7.213 1.00 37.53 19 GLU B O 1
ATOM 754 N N . LEU B 1 20 ? 19.008 30.344 -5.091 1.00 33.19 20 LEU B N 1
ATOM 755 C CA . LEU B 1 20 ? 20.283 29.734 -5.475 1.00 32.04 20 LEU B CA 1
ATOM 756 C C . LEU B 1 20 ? 20.020 28.320 -6.001 1.00 28.91 20 LEU B C 1
ATOM 757 O O . LEU B 1 20 ? 20.548 27.906 -7.041 1.00 26.99 20 LEU B O 1
ATOM 762 N N . LEU B 1 21 ? 19.175 27.597 -5.285 1.00 25.58 21 LEU B N 1
ATOM 763 C CA . LEU B 1 21 ? 18.907 26.208 -5.664 1.00 25.28 21 LEU B CA 1
ATOM 764 C C . LEU B 1 21 ? 18.160 26.149 -7.003 1.00 25.40 21 LEU B C 1
ATOM 765 O O . LEU B 1 21 ? 18.367 25.225 -7.808 1.00 25.21 21 LEU B O 1
ATOM 770 N N . ARG B 1 22 ? 17.232 27.064 -7.194 1.00 24.94 22 ARG B N 1
ATOM 771 C CA . ARG B 1 22 ? 16.425 27.075 -8.426 1.00 24.56 22 ARG B CA 1
ATOM 772 C C . ARG B 1 22 ? 17.344 27.3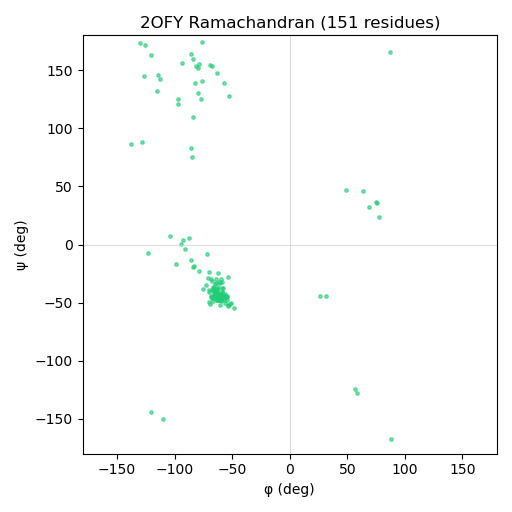17 -9.626 1.00 24.55 22 ARG B C 1
ATOM 773 O O . ARG B 1 22 ? 17.209 26.683 -10.669 1.00 23.77 22 ARG B O 1
ATOM 781 N N . SER B 1 23 ? 18.250 28.273 -9.460 1.00 23.04 23 SER B N 1
ATOM 782 C CA . SER B 1 23 ? 19.216 28.647 -10.463 1.00 24.45 23 SER B CA 1
ATOM 783 C C . SER B 1 23 ? 20.112 27.479 -10.828 1.00 23.85 23 SER B C 1
ATOM 784 O O . SER B 1 23 ? 20.375 27.209 -12.026 1.00 23.50 23 SER B O 1
ATOM 787 N N . ALA B 1 24 ? 20.553 26.759 -9.809 1.00 23.27 24 ALA B N 1
ATOM 788 C CA . ALA B 1 24 ? 21.421 25.594 -10.025 1.00 23.21 24 ALA B CA 1
ATOM 789 C C . ALA B 1 24 ? 20.656 24.502 -10.751 1.00 22.20 24 ALA B C 1
ATOM 790 O O . ALA B 1 24 ? 21.213 23.784 -11.585 1.00 23.15 24 ALA B O 1
ATOM 792 N N . ARG B 1 25 ? 19.376 24.353 -10.440 1.00 20.50 25 ARG B N 1
ATOM 793 C CA . ARG B 1 25 ? 18.586 23.380 -11.206 1.00 19.42 25 ARG B CA 1
ATOM 794 C C . ARG B 1 25 ? 18.472 23.748 -12.709 1.00 20.17 25 ARG B C 1
ATOM 795 O O . ARG B 1 25 ? 18.546 22.843 -13.575 1.00 20.18 25 ARG B O 1
ATOM 803 N N . GLY B 1 26 ? 18.305 25.041 -13.004 1.00 19.15 26 GLY B N 1
ATOM 804 C CA . GLY B 1 26 ? 18.262 25.548 -14.385 1.00 20.11 26 GLY B CA 1
ATOM 805 C C . GLY B 1 26 ? 17.173 24.816 -15.111 1.00 20.42 26 GLY B C 1
ATOM 806 O O . GLY B 1 26 ? 16.018 24.774 -14.636 1.00 18.86 26 GLY B O 1
ATOM 807 N N . ASP B 1 27 ? 17.544 24.189 -16.226 1.00 20.89 27 ASP B N 1
ATOM 808 C CA . ASP B 1 27 ? 16.573 23.482 -17.069 1.00 21.63 27 ASP B CA 1
ATOM 809 C C . ASP B 1 27 ? 16.275 22.038 -16.676 1.00 22.74 27 ASP B C 1
ATOM 810 O O . ASP B 1 27 ? 15.445 21.384 -17.317 1.00 21.06 27 ASP B O 1
ATOM 823 N N . SER B 1 29 ? 14.605 18.955 -14.731 1.00 24.57 29 SER B N 1
ATOM 824 C CA . SER B 1 29 ? 13.228 18.895 -14.295 1.00 23.45 29 SER B CA 1
ATOM 825 C C . SER B 1 29 ? 13.186 18.722 -12.767 1.00 23.99 29 SER B C 1
ATOM 826 O O . SER B 1 29 ? 14.088 18.099 -12.168 1.00 23.34 29 SER B O 1
ATOM 837 N N . VAL B 1 31 ? 11.076 16.997 -11.104 1.00 25.12 31 VAL B N 1
ATOM 838 C CA . VAL B 1 31 ? 10.829 15.592 -10.793 1.00 25.27 31 VAL B CA 1
ATOM 839 C C . VAL B 1 31 ? 12.132 14.816 -10.730 1.00 24.60 31 VAL B C 1
ATOM 840 O O . VAL B 1 31 ? 12.310 14.051 -9.804 1.00 24.82 31 VAL B O 1
ATOM 844 N N . THR B 1 32 ? 13.047 15.034 -11.683 1.00 22.32 32 THR B N 1
ATOM 845 C CA . THR B 1 32 ? 14.290 14.262 -11.729 1.00 22.36 32 THR B CA 1
ATOM 846 C C . THR B 1 32 ? 15.219 14.655 -10.566 1.00 21.39 32 THR B C 1
ATOM 847 O O . THR B 1 32 ? 15.833 13.804 -9.923 1.00 21.57 32 THR B O 1
ATOM 851 N N . VAL B 1 33 ? 15.260 15.940 -10.244 1.00 21.12 33 VAL B N 1
ATOM 852 C CA . VAL B 1 33 ? 16.093 16.387 -9.111 1.00 22.04 33 VAL B CA 1
ATOM 853 C C . VAL B 1 33 ? 15.575 15.791 -7.788 1.00 24.31 33 VAL B C 1
ATOM 854 O O . VAL B 1 33 ? 16.363 15.271 -6.983 1.00 24.49 33 VAL B O 1
ATOM 858 N N . ALA B 1 34 ? 14.266 15.844 -7.600 1.00 23.85 34 ALA B N 1
ATOM 859 C CA . ALA B 1 34 ? 13.630 15.375 -6.363 1.00 26.79 34 ALA B CA 1
ATOM 860 C C . ALA B 1 34 ? 13.843 13.876 -6.216 1.00 26.71 34 ALA B C 1
ATOM 861 O O . ALA B 1 34 ? 14.155 13.404 -5.137 1.00 28.95 34 ALA B O 1
ATOM 863 N N . PHE B 1 35 ? 13.727 13.150 -7.313 1.00 27.08 35 PHE B N 1
ATOM 864 C CA . PHE B 1 35 ? 13.874 11.710 -7.266 1.00 27.04 35 PHE B CA 1
ATOM 865 C C . PHE B 1 35 ? 15.324 11.407 -6.874 1.00 28.23 35 PHE B C 1
ATOM 866 O O . PHE B 1 35 ? 15.585 10.529 -6.052 1.00 29.12 35 PHE B O 1
ATOM 874 N N . ASP B 1 36 ? 16.274 12.119 -7.485 1.00 28.36 36 ASP B N 1
ATOM 875 C CA . ASP B 1 36 ? 17.689 11.807 -7.242 1.00 29.87 36 ASP B CA 1
ATOM 876 C C . ASP B 1 36 ? 18.113 12.206 -5.826 1.00 30.84 36 ASP B C 1
ATOM 877 O O . ASP B 1 36 ? 19.013 11.592 -5.257 1.00 32.76 36 ASP B O 1
ATOM 882 N N . ALA B 1 37 ? 17.459 13.220 -5.274 1.00 29.63 37 ALA B N 1
ATOM 883 C CA . ALA B 1 37 ? 17.741 13.666 -3.907 1.00 31.02 37 ALA B CA 1
ATOM 884 C C . ALA B 1 37 ? 16.989 12.854 -2.833 1.00 32.75 37 ALA B C 1
ATOM 885 O O . ALA B 1 37 ? 17.366 12.925 -1.653 1.00 34.78 37 ALA B O 1
ATOM 887 N N . GLY B 1 38 ? 15.923 12.168 -3.257 1.00 32.39 38 GLY B N 1
ATOM 888 C CA . GLY B 1 38 ? 14.977 11.465 -2.366 1.00 33.04 38 GLY B CA 1
ATOM 889 C C . GLY B 1 38 ? 14.003 12.350 -1.588 1.00 33.86 38 GLY B C 1
ATOM 890 O O . GLY B 1 38 ? 13.647 12.043 -0.429 1.00 37.12 38 GLY B O 1
ATOM 891 N N . ILE B 1 39 ? 13.531 13.438 -2.200 1.00 30.92 39 ILE B N 1
ATOM 892 C CA . ILE B 1 39 ? 12.546 14.277 -1.547 1.00 30.04 39 ILE B CA 1
ATOM 893 C C . ILE B 1 39 ? 11.341 14.456 -2.426 1.00 28.43 39 ILE B C 1
ATOM 894 O O . ILE B 1 39 ? 11.394 14.065 -3.596 1.00 28.48 39 ILE B O 1
ATOM 899 N N . SER B 1 40 ? 10.271 15.068 -1.903 1.00 25.89 40 SER B N 1
ATOM 900 C CA . SER B 1 40 ? 9.119 15.324 -2.744 1.00 26.18 40 SER B CA 1
ATOM 901 C C . SER B 1 40 ? 9.306 16.569 -3.574 1.00 25.63 40 SER B C 1
ATOM 902 O O . SER B 1 40 ? 10.021 17.515 -3.173 1.00 24.99 40 SER B O 1
ATOM 905 N N . VAL B 1 41 ? 8.620 16.579 -4.712 1.00 26.02 41 VAL B N 1
ATOM 906 C CA . VAL B 1 41 ? 8.520 17.781 -5.516 1.00 25.38 41 VAL B CA 1
ATOM 907 C C . VAL B 1 41 ? 7.928 18.917 -4.727 1.00 25.08 41 VAL B C 1
ATOM 908 O O . VAL B 1 41 ? 8.344 20.040 -4.898 1.00 24.55 41 VAL B O 1
ATOM 912 N N . GLU B 1 42 ? 6.946 18.627 -3.867 1.00 24.02 42 GLU B N 1
ATOM 913 C CA . GLU B 1 42 ? 6.339 19.681 -3.073 1.00 23.60 42 GLU B CA 1
ATOM 914 C C . GLU B 1 42 ? 7.356 20.370 -2.202 1.00 22.82 42 GLU B C 1
ATOM 915 O O . GLU B 1 42 ? 7.364 21.600 -2.108 1.00 22.46 42 GLU B O 1
ATOM 921 N N . THR B 1 43 ? 8.208 19.567 -1.558 1.00 22.19 43 THR B N 1
ATOM 922 C CA . THR B 1 43 ? 9.259 20.115 -0.685 1.00 21.38 43 THR B CA 1
ATOM 923 C C . THR B 1 43 ? 10.220 20.949 -1.511 1.00 23.22 43 THR B C 1
ATOM 924 O O . THR B 1 43 ? 10.567 22.070 -1.097 1.00 24.10 43 THR B O 1
ATOM 928 N N . LEU B 1 44 ? 10.667 20.397 -2.644 1.00 22.59 44 LEU B N 1
ATOM 929 C CA . LEU B 1 44 ? 11.600 21.090 -3.490 1.00 22.62 44 LEU B CA 1
ATOM 930 C C . LEU B 1 44 ? 11.005 22.400 -3.939 1.00 22.70 44 LEU B C 1
ATOM 931 O O . LEU B 1 44 ? 11.692 23.416 -3.904 1.00 22.38 44 LEU B O 1
ATOM 936 N N . ARG B 1 45 ? 9.718 22.393 -4.284 1.00 22.51 45 ARG B N 1
ATOM 937 C CA . ARG B 1 45 ? 9.006 23.607 -4.719 1.00 24.15 45 ARG B CA 1
ATOM 938 C C . ARG B 1 45 ? 8.997 24.659 -3.609 1.00 23.81 45 ARG B C 1
ATOM 939 O O . ARG B 1 45 ? 9.302 25.854 -3.835 1.00 23.15 45 ARG B O 1
ATOM 947 N N . LYS B 1 46 ? 8.688 24.208 -2.401 1.00 22.91 46 LYS B N 1
ATOM 948 C CA . LYS B 1 46 ? 8.614 25.099 -1.271 1.00 24.10 46 LYS B CA 1
ATOM 949 C C . LYS B 1 46 ? 9.996 25.692 -0.997 1.00 23.50 46 LYS B C 1
ATOM 950 O O . LYS B 1 46 ? 10.099 26.861 -0.661 1.00 25.19 46 LYS B O 1
ATOM 956 N N . ILE B 1 47 ? 11.050 24.884 -1.102 1.00 22.55 47 ILE B N 1
ATOM 957 C CA . ILE B 1 47 ? 12.384 25.388 -0.831 1.00 23.39 47 ILE B CA 1
ATOM 958 C C . ILE B 1 47 ? 12.759 26.410 -1.901 1.00 23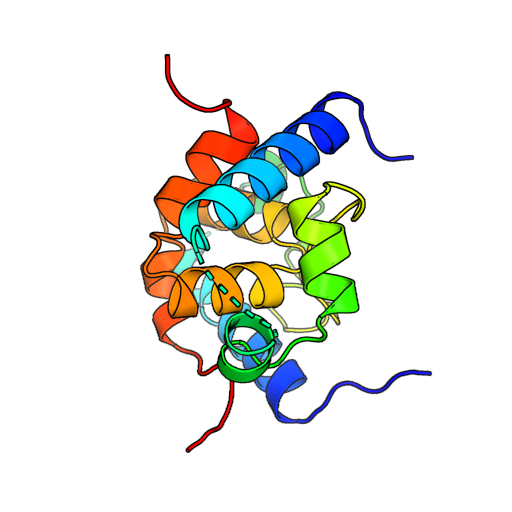.85 47 ILE B C 1
ATOM 959 O O . ILE B 1 47 ? 13.188 27.515 -1.561 1.00 24.51 47 ILE B O 1
ATOM 964 N N . GLU B 1 48 ? 12.560 26.060 -3.173 1.00 22.50 48 GLU B N 1
ATOM 965 C CA . GLU B 1 48 ? 12.966 26.974 -4.247 1.00 23.51 48 GLU B CA 1
ATOM 966 C C . GLU B 1 48 ? 12.272 28.335 -4.153 1.00 22.92 48 GLU B C 1
ATOM 967 O O . GLU B 1 48 ? 12.856 29.403 -4.507 1.00 23.49 48 GLU B O 1
ATOM 973 N N . THR B 1 49 ? 11.034 28.313 -3.647 1.00 24.43 49 THR B N 1
ATOM 974 C CA . THR B 1 49 ? 10.207 29.521 -3.541 1.00 24.68 49 THR B CA 1
ATOM 975 C C . THR B 1 49 ? 10.277 30.247 -2.193 1.00 25.06 49 THR B C 1
ATOM 976 O O . THR B 1 49 ? 9.602 31.275 -1.997 1.00 25.21 49 THR B O 1
ATOM 980 N N . GLY B 1 50 ? 11.078 29.702 -1.280 1.00 25.58 50 GLY B N 1
ATOM 981 C CA . GLY B 1 50 ? 11.366 30.316 0.010 1.00 26.49 50 GLY B CA 1
ATOM 982 C C . GLY B 1 50 ? 10.270 30.187 1.045 1.00 26.02 50 GLY B C 1
ATOM 983 O O . GLY B 1 50 ? 10.193 31.004 1.978 1.00 25.98 50 GLY B O 1
ATOM 984 N N . ARG B 1 51 ? 9.417 29.175 0.889 1.00 25.78 51 ARG B N 1
ATOM 985 C CA . ARG B 1 51 ? 8.279 29.005 1.784 1.00 25.84 51 ARG B CA 1
ATOM 986 C C . ARG B 1 51 ? 8.591 28.121 2.977 1.00 27.26 51 ARG B C 1
ATOM 987 O O . ARG B 1 51 ? 7.736 27.947 3.829 1.00 26.50 51 ARG B O 1
ATOM 995 N N . ILE B 1 52 ? 9.793 27.544 3.063 1.00 27.33 52 ILE B N 1
ATOM 996 C CA . ILE B 1 52 ? 10.054 26.783 4.299 1.00 29.47 52 ILE B CA 1
ATOM 997 C C . ILE B 1 52 ? 10.843 27.576 5.361 1.00 29.07 52 ILE B C 1
ATOM 998 O O . ILE B 1 52 ? 11.914 28.118 5.075 1.00 27.15 52 ILE B O 1
ATOM 1003 N N . ALA B 1 53 ? 10.230 27.728 6.549 1.00 27.43 53 ALA B N 1
ATOM 1004 C CA . ALA B 1 53 ? 10.774 28.543 7.622 1.00 27.73 53 ALA B CA 1
ATOM 1005 C C . ALA B 1 53 ? 12.191 28.083 8.027 1.00 27.87 53 ALA B C 1
ATOM 1006 O O . ALA B 1 53 ? 13.114 28.907 8.152 1.00 29.09 53 ALA B O 1
ATOM 1008 N N . THR B 1 54 ? 12.372 26.772 8.197 1.00 26.63 54 THR B N 1
ATOM 1009 C CA . THR B 1 54 ? 13.672 26.242 8.601 1.00 24.89 54 THR B CA 1
ATOM 1010 C C . THR B 1 54 ? 14.020 24.966 7.805 1.00 23.26 54 THR B C 1
ATOM 1011 O O . THR B 1 54 ? 13.736 23.874 8.259 1.00 21.89 54 THR B O 1
ATOM 1015 N N . PRO B 1 55 ? 14.624 25.097 6.610 1.00 21.96 55 PRO B N 1
ATOM 1016 C CA . PRO B 1 55 ? 14.887 23.869 5.822 1.00 20.63 55 PRO B CA 1
ATOM 1017 C C . PRO B 1 55 ? 15.849 22.900 6.507 1.00 19.82 55 PRO B C 1
ATOM 1018 O O . PRO B 1 55 ? 16.759 23.326 7.253 1.00 19.82 55 PRO B O 1
ATOM 1022 N N . ALA B 1 56 ? 15.628 21.616 6.274 1.00 19.19 56 ALA B N 1
ATOM 1023 C CA . ALA B 1 56 ? 16.358 20.564 6.982 1.00 18.61 56 ALA B CA 1
ATOM 1024 C C . ALA B 1 56 ? 17.743 20.507 6.354 1.00 18.99 56 ALA B C 1
ATOM 1025 O O . ALA B 1 56 ? 17.878 20.583 5.102 1.00 17.92 56 ALA B O 1
ATOM 1027 N N . PHE B 1 57 ? 18.761 20.312 7.196 1.00 17.50 57 PHE B N 1
ATOM 1028 C CA . PHE B 1 57 ? 20.117 20.115 6.696 1.00 17.48 57 PHE B CA 1
ATOM 1029 C C . PHE B 1 57 ? 20.207 19.034 5.629 1.00 19.48 57 PHE B C 1
ATOM 1030 O O . PHE B 1 57 ? 20.829 19.281 4.558 1.00 19.26 57 PHE B O 1
ATOM 1038 N N . PHE B 1 58 ? 19.643 17.827 5.877 1.00 18.10 58 PHE B N 1
ATOM 1039 C CA . PHE B 1 58 ? 19.811 16.723 4.951 1.00 19.51 58 PHE B CA 1
ATOM 1040 C C . PHE B 1 58 ? 19.034 16.937 3.639 1.00 20.70 58 PHE B C 1
ATOM 1041 O O . PHE B 1 58 ? 19.394 16.393 2.619 1.00 20.87 58 PHE B O 1
ATOM 1049 N N . THR B 1 59 ? 17.999 17.763 3.699 1.00 19.10 59 THR B N 1
ATOM 1050 C CA . THR B 1 59 ? 17.254 18.100 2.474 1.00 18.66 59 THR B CA 1
ATOM 1051 C C . THR B 1 59 ? 18.133 18.968 1.578 1.00 19.04 59 THR B C 1
ATOM 1052 O O . THR B 1 59 ? 18.315 18.698 0.396 1.00 18.01 59 THR B O 1
ATOM 1056 N N . ILE B 1 60 ? 18.681 20.018 2.168 1.00 16.98 60 ILE B N 1
ATOM 1057 C CA . ILE B 1 60 ? 19.547 20.915 1.387 1.00 17.36 60 ILE B CA 1
ATOM 1058 C C . ILE B 1 60 ? 20.819 20.173 0.904 1.00 17.03 60 ILE B C 1
ATOM 1059 O O . ILE B 1 60 ? 21.222 20.273 -0.286 1.00 18.15 60 ILE B O 1
ATOM 1064 N N . ALA B 1 61 ? 21.407 19.357 1.773 1.00 18.31 61 ALA B N 1
ATOM 1065 C CA . ALA B 1 61 ? 22.588 18.527 1.442 1.00 18.78 61 ALA B CA 1
ATOM 1066 C C . ALA B 1 61 ? 22.289 17.629 0.242 1.00 19.91 61 ALA B C 1
ATOM 1067 O O . ALA B 1 61 ? 23.108 17.555 -0.716 1.00 19.48 61 ALA B O 1
ATOM 1069 N N . ALA B 1 62 ? 21.108 16.990 0.233 1.00 17.93 62 ALA B N 1
ATOM 1070 C CA . ALA B 1 62 ? 20.749 16.064 -0.883 1.00 19.20 62 ALA B CA 1
ATOM 1071 C C . ALA B 1 62 ? 20.584 16.814 -2.203 1.00 19.50 62 ALA B C 1
ATOM 1072 O O . ALA B 1 62 ? 21.097 16.370 -3.249 1.00 20.24 62 ALA B O 1
ATOM 1074 N N . VAL B 1 63 ? 19.871 17.942 -2.179 1.00 19.44 63 VAL B N 1
ATOM 1075 C CA . VAL B 1 63 ? 19.674 18.748 -3.409 1.00 19.90 63 VAL B CA 1
ATOM 1076 C C . VAL B 1 63 ? 21.001 19.266 -3.901 1.00 19.49 63 VAL B C 1
ATOM 1077 O O . VAL B 1 63 ? 21.303 19.194 -5.111 1.00 20.81 63 VAL B O 1
ATOM 1081 N N . ALA B 1 64 ? 21.798 19.798 -2.963 1.00 19.85 64 ALA B N 1
ATOM 1082 C CA . ALA B 1 64 ? 23.132 20.295 -3.332 1.00 19.14 64 ALA B CA 1
ATOM 1083 C C . ALA B 1 64 ? 23.917 19.184 -4.021 1.00 19.91 64 ALA B C 1
ATOM 1084 O O . ALA B 1 64 ? 24.610 19.452 -5.021 1.00 19.38 64 ALA B O 1
ATOM 1086 N N . ARG B 1 65 ? 23.882 17.974 -3.478 1.00 19.04 65 ARG B N 1
ATOM 1087 C CA . ARG B 1 65 ? 24.637 16.876 -4.096 1.00 20.00 65 ARG B CA 1
ATOM 1088 C C . ARG B 1 65 ? 24.244 16.679 -5.567 1.00 19.75 65 ARG B C 1
ATOM 1089 O O . ARG B 1 65 ? 25.104 16.546 -6.452 1.00 20.38 65 ARG B O 1
ATOM 1097 N N . VAL B 1 66 ? 22.937 16.580 -5.800 1.00 19.45 66 VAL B N 1
ATOM 1098 C CA . VAL B 1 66 ? 22.384 16.301 -7.113 1.00 18.11 66 VAL B CA 1
ATOM 1099 C C . VAL B 1 66 ? 22.752 17.430 -8.078 1.00 18.27 66 VAL B C 1
ATOM 1100 O O . VAL B 1 66 ? 23.047 17.209 -9.268 1.00 18.46 66 VAL B O 1
ATOM 1104 N N . LEU B 1 67 ? 22.759 18.661 -7.552 1.00 18.13 67 LEU B N 1
ATOM 1105 C CA . LEU B 1 67 ? 22.961 19.861 -8.367 1.00 18.47 67 LEU B CA 1
ATOM 1106 C C . LEU B 1 67 ? 24.439 20.321 -8.460 1.00 18.44 67 LEU B C 1
ATOM 1107 O O . LEU B 1 67 ? 24.743 21.361 -9.073 1.00 18.44 67 LEU B O 1
ATOM 1112 N N . ASP B 1 68 ? 25.336 19.536 -7.875 1.00 19.09 68 ASP B N 1
ATOM 1113 C CA . ASP B 1 68 ? 26.767 19.727 -7.997 1.00 20.32 68 ASP B CA 1
ATOM 1114 C C . ASP B 1 68 ? 27.182 21.059 -7.388 1.00 20.43 68 ASP B C 1
ATOM 1115 O O . ASP B 1 68 ? 27.953 21.844 -7.960 1.00 20.68 68 ASP B O 1
ATOM 1120 N N . LEU B 1 69 ? 26.651 21.308 -6.197 1.00 21.01 69 LEU B N 1
ATOM 1121 C CA . LEU B 1 69 ? 26.962 22.528 -5.472 1.00 21.97 69 LEU B CA 1
ATOM 1122 C C . LEU B 1 69 ? 27.718 22.257 -4.202 1.00 22.78 69 LEU B C 1
ATOM 1123 O O . LEU B 1 69 ? 27.435 21.267 -3.486 1.00 24.71 69 LEU B O 1
ATOM 1128 N N . SER B 1 70 ? 28.612 23.175 -3.870 1.00 19.82 70 SER B N 1
ATOM 1129 C CA . SER B 1 70 ? 29.294 23.107 -2.582 1.00 19.12 70 SER B CA 1
ATOM 1130 C C . SER B 1 70 ? 28.358 23.602 -1.470 1.00 18.71 70 SER B C 1
ATOM 1131 O O . SER B 1 70 ? 27.872 24.738 -1.535 1.00 19.64 70 SER B O 1
ATOM 1134 N N . LEU B 1 71 ? 28.150 22.793 -0.447 1.00 17.13 71 LEU B N 1
ATOM 1135 C CA . LEU B 1 71 ? 27.358 23.269 0.708 1.00 18.41 71 LEU B CA 1
ATOM 1136 C C . LEU B 1 71 ? 27.961 24.479 1.418 1.00 20.25 71 LEU B C 1
ATOM 1137 O O . LEU B 1 71 ? 27.241 25.380 1.920 1.00 21.87 71 LEU B O 1
ATOM 1142 N N . ASP B 1 72 ? 29.291 24.557 1.452 1.00 20.84 72 ASP B N 1
ATOM 1143 C CA . ASP B 1 72 ? 29.922 25.721 2.073 1.00 22.19 72 ASP B CA 1
ATOM 1144 C C . ASP B 1 72 ? 29.556 26.977 1.274 1.00 24.06 72 ASP B C 1
ATOM 1145 O O . ASP B 1 72 ? 29.263 28.026 1.856 1.00 23.97 72 ASP B O 1
ATOM 1150 N N . ASP B 1 73 ? 29.549 26.853 -0.065 1.00 24.68 73 ASP B N 1
ATOM 1151 C CA . ASP B 1 73 ? 29.183 27.971 -0.948 1.00 26.36 73 ASP B CA 1
ATOM 1152 C C . ASP B 1 73 ? 27.730 28.380 -0.691 1.00 27.06 73 ASP B C 1
ATOM 1153 O O . ASP B 1 73 ? 27.436 29.582 -0.570 1.00 27.57 73 ASP B O 1
ATOM 1158 N N . VAL B 1 74 ? 26.831 27.400 -0.650 1.00 26.33 74 VAL B N 1
ATOM 1159 C CA . VAL B 1 74 ? 25.417 27.598 -0.307 1.00 26.92 74 VAL B CA 1
ATOM 1160 C C . VAL B 1 74 ? 25.253 28.377 1.020 1.00 27.69 74 VAL B C 1
ATOM 1161 O O . VAL B 1 74 ? 24.598 29.426 1.054 1.00 28.53 74 VAL B O 1
ATOM 1165 N N . ALA B 1 75 ? 25.927 27.917 2.069 1.00 27.86 75 ALA B N 1
ATOM 1166 C CA . ALA B 1 75 ? 25.815 28.546 3.385 1.00 27.90 75 ALA B CA 1
ATOM 1167 C C . ALA B 1 75 ? 26.223 30.028 3.371 1.00 29.36 75 ALA B C 1
ATOM 1168 O O . ALA B 1 75 ? 25.555 30.896 3.981 1.00 29.88 75 ALA B O 1
ATOM 1170 N N . ALA B 1 76 ? 27.297 30.318 2.644 1.00 28.11 76 ALA B N 1
ATOM 1171 C CA . ALA B 1 76 ? 27.858 31.662 2.555 1.00 30.37 76 ALA B CA 1
ATOM 1172 C C . ALA B 1 76 ? 26.882 32.619 1.891 1.00 31.56 76 ALA B C 1
ATOM 1173 O O . ALA B 1 76 ? 26.841 33.800 2.209 1.00 32.25 76 ALA B O 1
ATOM 1175 N N . VAL B 1 77 ? 26.085 32.142 0.952 1.00 33.28 77 VAL B N 1
ATOM 1176 C CA . VAL B 1 77 ? 25.275 33.119 0.281 1.00 36.02 77 VAL B CA 1
ATOM 1177 C C . VAL B 1 77 ? 23.849 33.180 0.838 1.00 36.59 77 VAL B C 1
ATOM 1178 O O . VAL B 1 77 ? 23.167 34.187 0.678 1.00 38.42 77 VAL B O 1
ATOM 1182 N N . VAL B 1 78 ? 23.441 32.157 1.573 1.00 38.57 78 VAL B N 1
ATOM 1183 C CA . VAL B 1 78 ? 22.228 32.272 2.374 1.00 39.18 78 VAL B CA 1
ATOM 1184 C C . VAL B 1 78 ? 22.435 33.337 3.467 1.00 39.82 78 VAL B C 1
ATOM 1185 O O . VAL B 1 78 ? 21.566 34.184 3.678 1.00 40.42 78 VAL B O 1
ATOM 1189 N N . THR B 1 79 ? 23.582 33.308 4.143 1.00 39.39 79 THR B N 1
ATOM 1190 C CA . THR B 1 79 ? 23.773 34.186 5.292 1.00 40.39 79 THR B CA 1
ATOM 1191 C C . THR B 1 79 ? 24.220 35.609 4.915 1.00 40.69 79 THR B C 1
ATOM 1192 O O . THR B 1 79 ? 24.023 36.554 5.696 1.00 39.95 79 THR B O 1
ATOM 1196 N N . PHE B 1 80 ? 24.743 35.771 3.699 1.00 40.82 80 PHE B N 1
ATOM 1197 C CA . PHE B 1 80 ? 25.299 37.072 3.259 1.00 41.54 80 PHE B CA 1
ATOM 1198 C C . PHE B 1 80 ? 24.678 37.655 1.974 1.00 42.17 80 PHE B C 1
ATOM 1199 O O . PHE B 1 80 ? 24.937 38.808 1.611 1.00 42.21 80 PHE B O 1
ATOM 1207 N N . GLY B 1 81 ? 23.832 36.878 1.308 1.00 42.27 81 GLY B N 1
ATOM 1208 C CA . GLY B 1 81 ? 23.326 37.266 -0.006 1.00 43.45 81 GLY B CA 1
ATOM 1209 C C . GLY B 1 81 ? 24.258 36.819 -1.126 1.00 43.43 81 GLY B C 1
ATOM 1210 O O . GLY B 1 81 ? 25.405 36.466 -0.867 1.00 44.27 81 GLY B O 1
ATOM 1211 N N . PRO B 1 82 ? 23.776 36.840 -2.389 1.00 43.45 82 PRO B N 1
ATOM 1212 C CA . PRO B 1 82 ? 24.724 36.516 -3.459 1.00 43.50 82 PRO B CA 1
ATOM 1213 C C . PRO B 1 82 ? 25.663 37.712 -3.713 1.00 43.60 82 PRO B C 1
ATOM 1214 O O . PRO B 1 82 ? 25.478 38.779 -3.106 1.00 43.53 82 PRO B O 1
ATOM 1218 N N . VAL B 1 83 ? 26.668 37.534 -4.574 1.00 43.84 83 VAL B N 1
ATOM 1219 C CA . VAL B 1 83 ? 27.401 38.682 -5.127 1.00 44.21 83 VAL B CA 1
ATOM 1220 C C . VAL B 1 83 ? 26.508 39.265 -6.235 1.00 44.34 83 VAL B C 1
ATOM 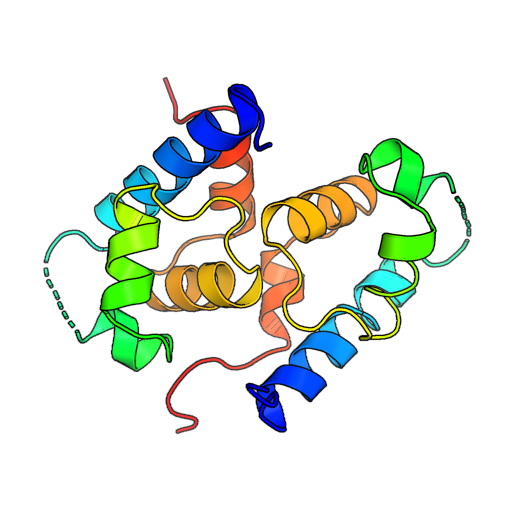1221 O O . VAL B 1 83 ? 25.687 38.526 -6.777 1.00 44.29 83 VAL B O 1
ATOM 1225 N N . SER B 1 84 ? 26.616 40.553 -6.591 1.00 44.64 84 SER B N 1
ATOM 1226 C CA . SER B 1 84 ? 27.609 41.515 -6.121 1.00 44.68 84 SER B CA 1
ATOM 1227 C C . SER B 1 84 ? 26.952 42.751 -5.510 1.00 44.61 84 SER B C 1
ATOM 1228 O O . SER B 1 84 ? 26.006 43.330 -6.112 1.00 44.40 84 SER B O 1
#

Solvent-accessible surface area: 9259 Å² total

Radius of gyration: 15.14 Å; Cα contacts (8 Å, |Δi|>4): 192; chains: 2; bounding box: 35×39×43 Å

Sequence (158 aa):
RVPLTAEELERGQRLGEELLRSARGDSVTVAFDAGISVETLRRKIETGRRIATPAFFTIAAVARVLDLSLDDVAAVVTFGPVSPLTAEELERGQRLGELLRSARGDSVTVAFDAGISVETLRKIETGRIATPAFFTIAAVARVLDLSLDDVAAVVTFGPVS

CATH classification: 1.10.260.40

Organism: Rhodococcus jostii (strain RHA1) (NCBI:txid101510)

Foldseek 3Di:
DDDDDPQQLVLQQLLLCVLVVLVPPACVLCVQLVHDPVVNVCSNRSNDSDDDPSSSVSSCVSSVHDVVVSPVVDDDDDPD/DADPLQLQLLQLLLCVLVVLVPPAVVLCVQLVHDPVLNVCSNRSNDSDDDPSSSVSSCVSSVHDVVVSVVCSNPNDDD

InterPro domains:
  IPR001387 Cro/C1-type, helix-turn-helix domain [PF01381] (26-73)
  IPR001387 Cro/C1-type, helix-turn-helix domain [PS50943] (21-74)
  IPR001387 Cro/C1-type, helix-turn-helix domain [SM00530] (16-74)
  IPR001387 Cro/C1-type, helix-turn-helix domain [cd00093] (14-74)
  IPR010982 Lambda repressor-like, DNA-binding domain superfamily [G3DSA:1.10.260.40] (7-75)
  IPR010982 Lambda repressor-like, DNA-binding domain superfamily [SSF47413] (8-78)